Protein AF-A0A1M6B7N4-F1 (afdb_monomer)

Solvent-accessible surface area (backbone atoms only — not comparable to full-atom values): 6740 Å² total; per-residue (Å²): 132,79,47,92,80,59,51,65,78,49,31,15,30,86,45,83,96,61,59,96,50,43,48,90,53,43,39,63,62,41,39,53,46,52,45,49,37,32,64,72,72,68,51,87,75,51,52,80,33,24,20,31,49,68,62,42,31,51,75,75,69,48,62,97,85,38,43,25,60,65,15,23,19,34,32,38,43,42,43,88,41,101,88,34,60,39,29,67,50,44,44,52,47,43,54,73,62,26,33,13,25,44,31,68,42,100,65,12,30,40,37,24,26,85,58,75,48,75,43,53,62,68,43,74,90

Nearest PDB structures (foldseek):
  1lbu-assembly1_A  TM=6.889E-01  e=6.460E-06  Streptomyces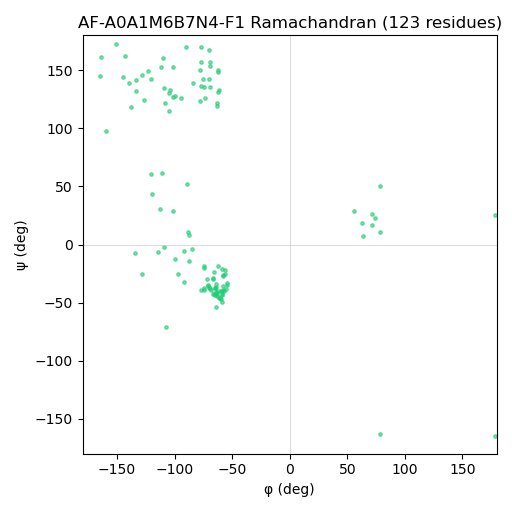 alb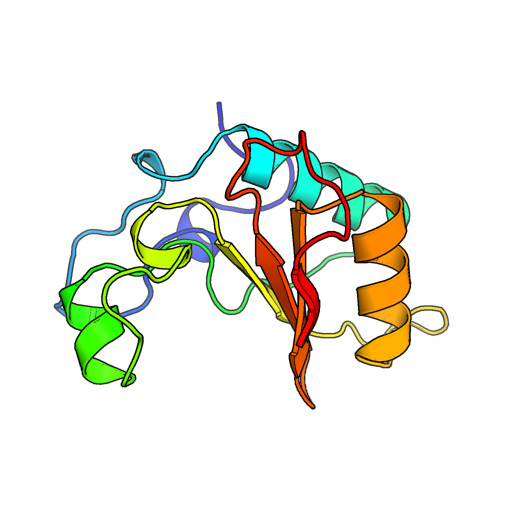us G
  5opz-assembly2_B  TM=5.960E-01  e=1.855E-02  Serratia marcescens

Sequence (125 aa):
MGSRYFSDYELECHGDGCCNGGVDKINPILLQKLDQLREMVGGALELSCAYRCPVHNEEVGGVPNSQHVLGNGADVQTPNYRWCSTPEELAWYCEKVGFDAIGIYDWGCHVDVRDNGESPNYYRW

pLDDT: mean 85.89, std 9.09, range [48.5, 95.44]

Structure (mmCIF, N/CA/C/O backbone):
data_AF-A0A1M6B7N4-F1
#
_entry.id   AF-A0A1M6B7N4-F1
#
loop_
_atom_site.group_PDB
_atom_site.id
_atom_site.type_symbol
_atom_site.label_atom_id
_atom_site.label_alt_id
_atom_site.label_comp_id
_atom_site.label_asym_id
_atom_site.label_entity_id
_atom_site.label_seq_id
_atom_site.pdbx_PDB_ins_code
_atom_site.Cartn_x
_atom_site.Cartn_y
_atom_site.Cartn_z
_atom_site.occupancy
_atom_site.B_iso_or_equiv
_atom_site.auth_seq_id
_atom_site.auth_comp_id
_atom_site.auth_asym_id
_atom_site.auth_atom_id
_atom_site.pdbx_PDB_model_num
ATOM 1 N N . MET A 1 1 ? 0.407 12.471 12.176 1.00 48.50 1 MET A N 1
ATOM 2 C CA . MET A 1 1 ? 1.649 12.069 11.483 1.00 48.50 1 MET A CA 1
ATOM 3 C C . MET A 1 1 ? 1.197 11.451 10.175 1.00 48.50 1 MET A C 1
ATOM 5 O O . MET A 1 1 ? 0.650 10.363 10.223 1.00 48.50 1 MET A O 1
ATOM 9 N N . GLY A 1 2 ? 1.275 12.201 9.076 1.00 60.78 2 GLY A N 1
ATOM 10 C CA . GLY A 1 2 ? 0.880 11.720 7.746 1.00 60.78 2 GLY A CA 1
ATOM 11 C C . GLY A 1 2 ? 2.056 11.070 7.017 1.00 60.78 2 GLY A C 1
ATOM 12 O O . GLY A 1 2 ? 3.196 11.173 7.478 1.00 60.78 2 GLY A O 1
ATOM 13 N N . SER A 1 3 ? 1.778 10.416 5.890 1.00 74.38 3 SER A N 1
ATOM 14 C CA . SER A 1 3 ? 2.824 9.984 4.957 1.00 74.38 3 SER A CA 1
ATOM 15 C C . SER A 1 3 ? 3.576 11.200 4.399 1.00 74.38 3 SER A C 1
ATOM 17 O O . SER A 1 3 ? 3.012 12.284 4.249 1.00 74.38 3 SER A O 1
ATOM 19 N N . ARG A 1 4 ? 4.868 11.030 4.088 1.00 80.94 4 ARG A N 1
ATOM 20 C CA . ARG A 1 4 ? 5.676 12.062 3.413 1.00 80.94 4 ARG A CA 1
ATOM 21 C C . ARG A 1 4 ? 5.351 12.209 1.928 1.00 80.94 4 ARG A C 1
ATOM 23 O O . ARG A 1 4 ? 5.698 13.230 1.336 1.00 80.94 4 ARG A O 1
ATOM 30 N N . TYR A 1 5 ? 4.743 11.192 1.331 1.00 81.69 5 TYR A N 1
ATOM 31 C CA . TYR A 1 5 ? 4.659 11.038 -0.116 1.00 81.69 5 TYR A CA 1
ATOM 32 C C . TYR A 1 5 ? 3.251 10.795 -0.654 1.00 81.69 5 TYR A C 1
ATOM 34 O O . TYR A 1 5 ? 3.011 11.099 -1.823 1.00 81.69 5 TYR A O 1
ATOM 42 N N . PHE A 1 6 ? 2.362 10.250 0.170 1.00 82.62 6 PHE A N 1
ATOM 43 C CA . PHE A 1 6 ? 0.976 9.957 -0.168 1.00 82.62 6 PHE A CA 1
ATOM 44 C C . PHE A 1 6 ? 0.073 11.003 0.473 1.00 82.62 6 PHE A C 1
ATOM 46 O O . PHE A 1 6 ? 0.232 11.352 1.646 1.00 82.62 6 PHE A O 1
ATOM 53 N N . SER A 1 7 ? -0.851 11.527 -0.321 1.00 81.81 7 SER A N 1
ATOM 54 C CA . SER A 1 7 ? -1.854 12.477 0.142 1.00 81.81 7 SER A CA 1
ATOM 55 C C . SER A 1 7 ? -2.972 11.774 0.911 1.00 81.81 7 SER A C 1
ATOM 57 O O . SER A 1 7 ? -3.247 10.596 0.696 1.00 81.81 7 SER A O 1
ATOM 59 N N . ASP A 1 8 ? -3.668 12.520 1.767 1.00 78.62 8 ASP A N 1
ATOM 60 C CA . ASP A 1 8 ? -4.845 12.022 2.489 1.00 78.62 8 ASP A CA 1
ATOM 61 C C . ASP A 1 8 ? -5.908 11.449 1.529 1.00 78.62 8 ASP A C 1
ATOM 63 O O . ASP A 1 8 ? -6.542 10.444 1.837 1.00 78.62 8 ASP A O 1
ATOM 67 N N . TYR A 1 9 ? -6.029 12.022 0.326 1.00 77.69 9 TYR A N 1
ATOM 68 C CA . TYR A 1 9 ? -6.934 11.536 -0.717 1.00 77.69 9 TYR A CA 1
ATOM 69 C C . TYR A 1 9 ? -6.570 10.137 -1.240 1.00 77.69 9 TYR A C 1
ATOM 71 O O . TYR A 1 9 ? -7.457 9.344 -1.503 1.00 77.69 9 TYR A O 1
ATOM 79 N N . GLU A 1 10 ? -5.283 9.803 -1.378 1.00 78.00 10 GLU A N 1
ATOM 80 C CA . GLU A 1 10 ? -4.844 8.459 -1.813 1.00 78.00 10 GLU A CA 1
ATOM 81 C C . GLU A 1 10 ? -4.995 7.404 -0.708 1.00 78.00 10 GLU A C 1
ATOM 83 O O . GLU A 1 10 ? -4.949 6.196 -0.948 1.00 78.00 10 GLU A O 1
ATOM 88 N N . LEU A 1 11 ? -5.106 7.871 0.532 1.00 79.56 11 LEU A N 1
ATOM 89 C CA . LEU A 1 11 ? -5.139 7.042 1.723 1.00 79.56 11 LEU A CA 1
ATOM 90 C C . LEU A 1 11 ? -6.573 6.765 2.196 1.00 79.56 11 LEU A C 1
ATOM 92 O O . LEU A 1 11 ? -6.821 5.763 2.873 1.00 79.56 11 LEU A O 1
ATOM 96 N N . GLU A 1 12 ? -7.520 7.638 1.866 1.00 81.69 12 GLU A N 1
ATOM 97 C CA . GLU A 1 12 ? -8.904 7.514 2.298 1.00 81.69 12 GLU A CA 1
ATOM 98 C C . GLU A 1 12 ? -9.707 6.460 1.525 1.00 81.69 12 GLU A C 1
ATOM 100 O O . GLU A 1 12 ? -9.278 5.870 0.537 1.00 81.69 12 GLU A O 1
ATOM 105 N N . CYS A 1 13 ? -10.907 6.184 2.030 1.00 78.19 13 CYS A N 1
ATOM 106 C CA . CYS A 1 13 ? -11.825 5.271 1.370 1.00 78.19 13 CYS A CA 1
ATOM 107 C C . CYS A 1 13 ? -12.500 5.977 0.189 1.00 78.19 13 CYS A C 1
ATOM 109 O O . CYS A 1 13 ? -13.194 6.970 0.388 1.00 78.19 13 CYS A O 1
ATOM 111 N N . HIS A 1 14 ? -12.366 5.406 -1.009 1.00 77.25 14 HIS A N 1
ATOM 112 C CA . HIS A 1 14 ? -12.941 5.930 -2.255 1.00 77.25 14 HIS A CA 1
ATOM 113 C C . HIS A 1 14 ? -14.376 5.454 -2.551 1.00 77.25 14 HIS A C 1
ATOM 115 O O . HIS A 1 14 ? -14.871 5.640 -3.662 1.00 77.25 14 HIS A O 1
ATOM 121 N N . GLY A 1 15 ? -15.056 4.818 -1.593 1.00 70.19 15 GLY A N 1
ATOM 122 C CA . GLY A 1 15 ? -16.441 4.386 -1.789 1.00 70.19 15 GLY A CA 1
ATOM 123 C C . GLY A 1 15 ? -17.406 5.575 -1.870 1.00 70.19 15 GLY A C 1
ATOM 124 O O . GLY A 1 15 ? -17.342 6.494 -1.051 1.00 70.19 15 GLY A O 1
ATOM 125 N N . ASP A 1 16 ? -18.327 5.545 -2.831 1.00 72.25 16 ASP A N 1
ATOM 126 C CA . ASP A 1 16 ? -19.295 6.624 -3.050 1.00 72.25 16 ASP A CA 1
ATOM 127 C C . ASP A 1 16 ? -20.383 6.622 -1.963 1.00 72.25 16 ASP A C 1
ATOM 12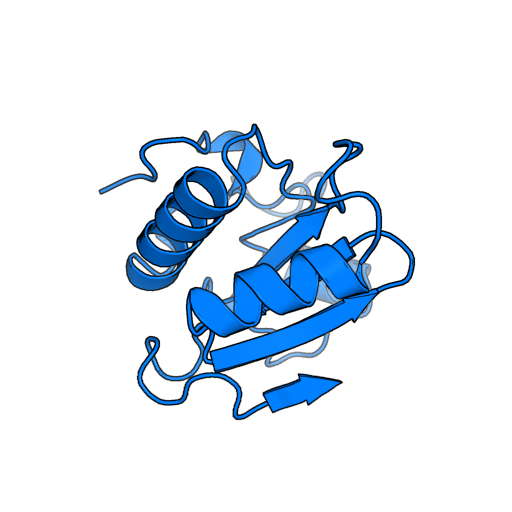9 O O . ASP A 1 16 ? -21.007 5.600 -1.687 1.00 72.25 16 ASP A O 1
ATOM 133 N N . GLY A 1 17 ? -20.584 7.757 -1.289 1.00 70.00 17 GLY A N 1
ATOM 134 C CA . GLY A 1 17 ? -21.620 7.924 -0.259 1.00 70.00 17 GLY A CA 1
ATOM 135 C C . GLY A 1 17 ? -21.491 7.046 0.999 1.00 70.00 17 GLY A C 1
ATOM 136 O O . GLY A 1 17 ? -22.398 7.053 1.832 1.00 70.00 17 GLY A O 1
ATOM 137 N N . CYS A 1 18 ? -20.392 6.303 1.168 1.00 71.56 18 CYS A N 1
ATOM 138 C CA . CYS A 1 18 ? -20.258 5.287 2.219 1.00 71.56 18 CYS A CA 1
ATOM 139 C C . CYS A 1 18 ? -19.644 5.810 3.535 1.00 71.56 18 CYS A C 1
ATOM 141 O O . CYS A 1 18 ? -19.975 5.331 4.622 1.00 71.56 18 CYS A O 1
ATOM 143 N N . CYS A 1 19 ? -18.738 6.790 3.464 1.00 73.19 19 CYS A N 1
ATOM 144 C CA . CYS A 1 19 ? -18.074 7.405 4.614 1.00 73.19 19 CYS A CA 1
ATOM 145 C C . CYS A 1 19 ? -17.401 8.729 4.226 1.00 73.19 19 CYS A C 1
ATOM 147 O O . CYS A 1 19 ? -17.075 8.941 3.064 1.00 73.19 19 CYS A O 1
ATOM 149 N N . ASN A 1 20 ? -17.100 9.576 5.213 1.00 65.56 20 ASN A N 1
ATOM 150 C CA . ASN A 1 20 ? -16.337 10.817 5.018 1.00 65.56 20 ASN A CA 1
ATOM 151 C C . ASN A 1 20 ? -14.821 10.573 5.159 1.00 65.56 20 ASN A C 1
ATOM 153 O O . ASN A 1 20 ? -14.166 11.214 5.979 1.00 65.56 20 ASN A O 1
ATOM 157 N N . GLY A 1 21 ? -14.295 9.590 4.427 1.00 67.25 21 GLY A N 1
ATOM 158 C CA . GLY A 1 21 ? -12.886 9.196 4.482 1.00 67.25 21 GLY A CA 1
ATOM 159 C C . GLY A 1 21 ? -12.514 8.321 5.690 1.00 67.25 21 GLY A C 1
ATOM 160 O O . GLY A 1 21 ? -13.363 7.689 6.329 1.00 67.25 21 GLY A O 1
ATOM 161 N N . GLY A 1 22 ? -11.215 8.230 5.988 1.00 70.50 22 GLY A N 1
ATOM 162 C CA . GLY A 1 22 ? -10.721 7.419 7.110 1.00 70.50 22 GLY A CA 1
ATOM 163 C C . GLY A 1 22 ? -9.208 7.374 7.295 1.00 70.50 22 GLY A C 1
ATOM 164 O O . GLY A 1 22 ? -8.700 6.422 7.883 1.00 70.50 22 GLY A O 1
ATOM 165 N N . VAL A 1 23 ? -8.500 8.405 6.833 1.00 70.00 23 VAL A N 1
ATOM 166 C CA . VAL A 1 23 ? -7.036 8.516 6.950 1.00 70.00 23 VAL A CA 1
ATOM 167 C C . VAL A 1 23 ? -6.575 8.454 8.407 1.00 70.00 23 VAL A C 1
ATOM 169 O O . VAL A 1 23 ? -5.584 7.800 8.715 1.00 70.00 23 VAL A O 1
ATOM 172 N N . ASP A 1 24 ? -7.354 9.028 9.329 1.00 76.12 24 ASP A N 1
ATOM 173 C CA . ASP A 1 24 ? -7.065 9.023 10.771 1.00 76.12 24 ASP A CA 1
ATOM 174 C C . ASP A 1 24 ? -7.024 7.618 11.393 1.00 76.12 24 ASP A C 1
ATOM 176 O O . ASP A 1 24 ? -6.503 7.435 12.493 1.00 76.12 24 ASP A O 1
ATOM 180 N N . LYS A 1 25 ? -7.607 6.622 10.715 1.00 80.62 25 LYS A N 1
ATOM 181 C CA . LYS A 1 25 ? -7.654 5.229 11.177 1.00 80.62 25 LYS A CA 1
ATOM 182 C C . LYS A 1 25 ? -6.486 4.399 10.658 1.00 80.62 25 LYS A C 1
ATOM 184 O O . LYS A 1 25 ? -6.373 3.236 11.032 1.00 80.62 25 LYS A O 1
ATOM 189 N N . ILE A 1 26 ? -5.650 4.963 9.789 1.00 85.94 26 ILE A N 1
ATOM 190 C CA . ILE A 1 26 ? -4.533 4.241 9.195 1.00 85.94 26 ILE A CA 1
ATOM 191 C C . ILE A 1 26 ? -3.424 4.074 10.223 1.00 85.94 26 ILE A C 1
ATOM 193 O O . ILE A 1 26 ? -3.037 5.008 10.927 1.00 85.94 26 ILE A O 1
ATOM 197 N N . ASN A 1 27 ? -2.884 2.864 10.274 1.00 88.81 27 ASN A N 1
ATOM 198 C CA . ASN A 1 27 ? -1.754 2.535 11.111 1.00 88.81 27 ASN A CA 1
ATOM 199 C C . ASN A 1 27 ? -0.523 3.356 10.676 1.00 88.81 27 ASN A C 1
ATOM 201 O O . ASN A 1 27 ? -0.077 3.238 9.531 1.00 88.81 27 ASN A O 1
ATOM 205 N N . PRO A 1 28 ? 0.089 4.158 11.566 1.00 89.44 28 PRO A N 1
ATOM 206 C CA . PRO A 1 28 ? 1.275 4.943 11.227 1.00 89.44 28 PRO A CA 1
ATOM 207 C C . PRO A 1 28 ? 2.454 4.101 10.720 1.00 89.44 28 PRO A C 1
ATOM 209 O O . PRO A 1 28 ? 3.291 4.608 9.975 1.00 89.44 28 PRO A O 1
ATOM 212 N N . ILE A 1 29 ? 2.531 2.824 11.108 1.00 90.69 29 ILE A N 1
ATOM 213 C CA . ILE A 1 29 ? 3.564 1.893 10.639 1.00 90.69 29 ILE A CA 1
ATOM 214 C C . ILE A 1 29 ? 3.355 1.557 9.161 1.00 90.69 29 ILE A C 1
ATOM 216 O O . ILE A 1 29 ? 4.332 1.487 8.414 1.00 90.69 29 ILE A O 1
ATOM 220 N N . LEU A 1 30 ? 2.099 1.430 8.716 1.00 91.25 30 LEU A N 1
ATOM 221 C CA . LEU A 1 30 ? 1.777 1.251 7.301 1.00 91.25 30 LEU A CA 1
ATOM 222 C C . LEU A 1 30 ? 2.304 2.437 6.492 1.00 91.25 30 LEU A C 1
ATOM 224 O O . LEU A 1 30 ? 3.024 2.239 5.519 1.00 91.25 30 LEU A O 1
ATOM 228 N N . LEU A 1 31 ? 2.019 3.664 6.939 1.00 90.94 31 LEU A N 1
ATOM 229 C CA . LEU A 1 31 ? 2.480 4.886 6.270 1.00 90.94 31 LEU A CA 1
ATOM 230 C C . LEU A 1 31 ? 4.009 4.950 6.183 1.00 90.94 31 LEU A C 1
ATOM 232 O O . LEU A 1 31 ? 4.556 5.262 5.129 1.00 90.94 31 LEU A O 1
ATOM 236 N N . GLN A 1 32 ? 4.709 4.604 7.268 1.00 91.88 32 GLN A N 1
ATOM 237 C CA . GLN A 1 32 ? 6.174 4.569 7.277 1.00 91.88 32 GLN A CA 1
ATOM 238 C C . GLN A 1 32 ? 6.739 3.538 6.296 1.00 91.88 32 GLN A C 1
ATOM 240 O O . GLN A 1 32 ? 7.705 3.835 5.595 1.00 91.88 32 GLN A O 1
ATOM 245 N N . LYS A 1 33 ? 6.149 2.341 6.221 1.00 93.12 33 LYS A N 1
ATOM 246 C CA . LYS A 1 33 ? 6.588 1.308 5.275 1.00 93.12 33 LYS A CA 1
ATOM 247 C C . LYS A 1 33 ? 6.244 1.664 3.829 1.00 93.12 33 LYS A C 1
ATOM 249 O O . LYS A 1 33 ? 7.050 1.399 2.946 1.00 93.12 33 LYS A O 1
ATOM 254 N N . LEU A 1 34 ? 5.111 2.314 3.571 1.00 93.44 34 LEU A N 1
ATOM 255 C CA . LEU A 1 34 ? 4.776 2.833 2.241 1.00 93.44 34 LEU A CA 1
ATOM 256 C C . LEU A 1 34 ? 5.766 3.920 1.795 1.00 93.44 34 LEU A C 1
ATOM 258 O O . LEU A 1 34 ? 6.229 3.897 0.654 1.00 93.44 34 LEU A O 1
ATOM 262 N N . ASP A 1 35 ? 6.157 4.824 2.698 1.00 93.19 35 ASP A N 1
ATOM 263 C CA . ASP A 1 35 ? 7.203 5.814 2.420 1.00 93.19 35 ASP A CA 1
ATOM 264 C C . ASP A 1 35 ? 8.539 5.124 2.083 1.00 93.19 35 ASP A C 1
ATOM 266 O O . ASP A 1 35 ? 9.172 5.461 1.083 1.00 93.19 35 ASP A O 1
ATOM 270 N N . GLN A 1 36 ? 8.940 4.112 2.863 1.00 93.88 36 GLN A N 1
ATOM 271 C CA . GLN A 1 36 ? 10.146 3.315 2.599 1.00 93.88 36 GLN A CA 1
ATOM 272 C C . GLN A 1 36 ? 10.069 2.558 1.271 1.00 93.88 36 GLN A C 1
ATOM 274 O O . GLN A 1 36 ? 11.060 2.492 0.546 1.00 93.88 36 GLN A O 1
ATOM 279 N N . LEU A 1 37 ? 8.905 2.000 0.931 1.00 94.75 37 LEU A N 1
ATOM 280 C CA . LEU A 1 37 ? 8.678 1.319 -0.340 1.00 94.75 37 LEU A CA 1
ATOM 281 C C . LEU A 1 37 ? 8.911 2.278 -1.503 1.00 94.75 37 LEU A C 1
ATOM 283 O O . LEU A 1 37 ? 9.649 1.952 -2.431 1.00 94.75 37 LEU A O 1
ATOM 287 N N . ARG A 1 38 ? 8.346 3.484 -1.426 1.00 94.00 38 ARG A N 1
ATOM 288 C CA . ARG A 1 38 ? 8.528 4.510 -2.451 1.00 94.00 38 ARG A CA 1
ATOM 289 C C . ARG A 1 38 ? 9.989 4.949 -2.573 1.00 94.00 38 ARG A C 1
ATOM 291 O O . ARG A 1 38 ? 10.503 5.048 -3.687 1.00 94.00 38 ARG A O 1
ATOM 298 N N . GLU A 1 39 ? 10.668 5.172 -1.448 1.00 94.25 39 GLU A N 1
ATOM 299 C CA . GLU A 1 39 ? 12.101 5.496 -1.413 1.00 94.25 39 GLU A CA 1
ATOM 300 C C . GLU A 1 39 ? 12.949 4.379 -2.053 1.00 94.25 39 GLU A C 1
ATOM 302 O O . GLU A 1 39 ? 13.884 4.664 -2.800 1.00 94.25 39 GLU A O 1
ATOM 307 N N . MET A 1 40 ? 12.599 3.113 -1.815 1.00 93.62 40 MET A N 1
ATOM 308 C CA . MET A 1 40 ? 13.338 1.948 -2.308 1.00 93.62 40 MET A CA 1
ATOM 309 C C . MET A 1 40 ? 13.085 1.644 -3.786 1.00 93.62 40 MET A C 1
ATOM 311 O O . MET A 1 40 ? 14.020 1.299 -4.509 1.00 93.62 40 MET A O 1
ATOM 315 N N . VAL A 1 41 ? 11.841 1.802 -4.248 1.00 93.44 41 VAL A N 1
ATOM 316 C CA . VAL A 1 41 ? 11.501 1.739 -5.676 1.00 93.44 41 VAL A CA 1
ATOM 317 C C . VAL A 1 41 ? 12.132 2.919 -6.420 1.00 93.44 41 VAL A C 1
ATOM 319 O O . VAL A 1 41 ? 12.452 2.800 -7.599 1.00 93.44 41 VAL A O 1
ATOM 322 N N . GLY A 1 42 ? 12.343 4.057 -5.752 1.00 92.44 42 GLY A N 1
ATOM 323 C CA . GLY A 1 42 ? 12.975 5.235 -6.349 1.00 92.44 42 GLY A CA 1
ATOM 324 C C . GLY A 1 42 ? 12.080 5.951 -7.366 1.00 92.44 42 GLY A C 1
ATOM 325 O O . GLY A 1 42 ? 12.580 6.607 -8.279 1.00 92.44 42 GLY A O 1
ATOM 326 N N . GLY A 1 43 ? 10.760 5.815 -7.228 1.00 90.88 43 GLY A N 1
ATOM 327 C CA . GLY A 1 43 ? 9.759 6.384 -8.130 1.00 90.88 43 GLY A CA 1
ATOM 328 C C . GLY A 1 43 ? 8.451 6.691 -7.405 1.00 90.88 43 GLY A C 1
ATOM 329 O O . GLY A 1 43 ? 8.296 6.366 -6.233 1.00 90.88 43 GLY A O 1
ATOM 330 N N . ALA A 1 44 ? 7.517 7.358 -8.079 1.00 91.31 44 ALA A N 1
ATOM 331 C CA . ALA A 1 44 ? 6.167 7.529 -7.552 1.00 91.31 44 ALA A CA 1
ATOM 332 C C . ALA A 1 44 ? 5.420 6.187 -7.578 1.00 91.31 44 ALA A C 1
ATOM 334 O O . ALA A 1 44 ? 5.579 5.398 -8.505 1.00 91.31 44 ALA A O 1
ATOM 335 N N . LEU A 1 45 ? 4.612 5.942 -6.554 1.00 92.88 45 LEU A N 1
ATOM 336 C CA . LEU A 1 45 ? 3.741 4.776 -6.470 1.00 92.88 45 LEU A CA 1
ATOM 337 C C . LEU A 1 45 ? 2.310 5.274 -6.347 1.00 92.88 45 LEU A C 1
ATOM 339 O O . LEU A 1 45 ? 2.082 6.285 -5.688 1.00 92.88 45 LEU A O 1
ATOM 343 N N . GLU A 1 46 ? 1.384 4.568 -6.981 1.00 92.06 46 GLU A N 1
ATOM 344 C CA . GLU A 1 46 ? -0.045 4.856 -6.908 1.00 92.06 46 GLU A CA 1
ATOM 345 C C . GLU A 1 46 ? -0.710 3.825 -5.997 1.00 92.06 46 GLU A C 1
ATOM 347 O O . GLU A 1 46 ? -0.488 2.618 -6.142 1.00 92.06 46 GLU A O 1
ATOM 352 N N . LEU A 1 47 ? -1.508 4.298 -5.041 1.00 90.06 47 LEU A N 1
ATOM 353 C CA . LEU A 1 47 ? -2.317 3.435 -4.187 1.00 90.06 47 LEU A CA 1
ATOM 354 C C . LEU A 1 47 ? -3.713 3.328 -4.791 1.00 90.06 47 LEU A C 1
ATOM 356 O O . LEU A 1 47 ? -4.358 4.340 -5.044 1.00 90.06 47 LEU A O 1
ATOM 360 N N . SER A 1 48 ? -4.190 2.104 -5.009 1.00 85.44 48 SER A N 1
ATOM 361 C CA . SER A 1 48 ? -5.587 1.896 -5.398 1.00 85.44 48 SER A CA 1
ATOM 362 C C . SER A 1 48 ? -6.522 2.106 -4.209 1.00 85.44 48 SER A C 1
ATOM 364 O O . SER A 1 48 ? -7.630 2.608 -4.380 1.00 85.44 48 SER A O 1
ATOM 366 N N . CYS A 1 49 ? -6.102 1.680 -3.016 1.00 79.88 49 CYS A N 1
ATOM 367 C CA . CYS A 1 49 ? -6.768 2.000 -1.758 1.00 79.88 49 CYS A CA 1
ATOM 368 C C . CYS A 1 49 ? -5.850 1.697 -0.571 1.00 79.88 49 CYS A C 1
ATOM 370 O O . CYS A 1 49 ? -5.141 0.691 -0.586 1.00 79.88 49 CYS A O 1
ATOM 372 N N . ALA A 1 50 ? -5.918 2.504 0.489 1.00 83.88 50 ALA A N 1
ATOM 373 C CA . ALA A 1 50 ? -5.347 2.156 1.790 1.00 83.88 50 ALA A CA 1
ATOM 374 C C . ALA A 1 50 ? -6.463 1.824 2.786 1.00 83.88 50 ALA A C 1
ATOM 376 O O . ALA A 1 50 ? -6.711 0.656 3.087 1.00 83.88 50 ALA A O 1
ATOM 377 N N . TYR A 1 51 ? -7.229 2.818 3.232 1.00 84.81 51 TYR A N 1
ATOM 378 C CA . TYR A 1 51 ? -8.375 2.565 4.097 1.00 84.81 51 TYR A CA 1
ATOM 379 C C . TYR A 1 51 ? -9.628 2.185 3.300 1.00 84.81 51 TYR A C 1
ATOM 381 O O . TYR A 1 51 ? -9.960 2.808 2.294 1.00 84.81 51 TYR A O 1
ATOM 389 N N . ARG A 1 52 ? -10.392 1.206 3.797 1.00 82.06 52 ARG A N 1
ATOM 390 C CA . ARG A 1 52 ? -11.726 0.874 3.276 1.00 82.06 52 ARG A CA 1
ATOM 391 C C . ARG A 1 52 ? -12.724 0.874 4.420 1.00 82.06 52 ARG A C 1
ATOM 393 O O . ARG A 1 52 ? -12.536 0.155 5.394 1.00 82.06 52 ARG A O 1
ATOM 400 N N . CYS A 1 53 ? -13.798 1.654 4.334 1.00 81.75 53 CYS A N 1
ATOM 401 C CA . CYS A 1 53 ? -14.821 1.592 5.374 1.00 81.75 53 CYS A CA 1
ATOM 402 C C . CYS A 1 53 ? -15.572 0.245 5.313 1.00 81.75 53 CYS A C 1
ATOM 404 O O . CYS A 1 53 ? -15.595 -0.393 4.259 1.00 81.75 53 CYS A O 1
ATOM 406 N N . PRO A 1 54 ? -16.207 -0.205 6.412 1.00 81.25 54 PRO A N 1
ATOM 407 C CA . PRO A 1 54 ? -16.935 -1.474 6.427 1.00 81.25 54 PRO A CA 1
ATOM 408 C C . PRO A 1 54 ? -18.005 -1.586 5.332 1.00 81.25 54 PRO A C 1
ATOM 410 O O . PRO A 1 54 ? -18.128 -2.644 4.728 1.00 81.25 54 PRO A O 1
ATOM 413 N N . VAL A 1 55 ? -18.717 -0.488 5.047 1.00 81.50 55 VAL A N 1
ATOM 414 C CA . VAL A 1 55 ? -19.766 -0.427 4.013 1.00 81.50 55 VAL A CA 1
ATOM 415 C C . VAL A 1 55 ? -19.166 -0.673 2.631 1.00 81.50 55 VAL A C 1
ATOM 417 O O . VAL A 1 55 ? -19.564 -1.608 1.947 1.00 81.50 55 VAL A O 1
ATOM 420 N N . HIS A 1 56 ? -18.133 0.088 2.261 1.00 79.75 56 HIS A N 1
ATOM 421 C CA . HIS A 1 56 ? -17.454 -0.098 0.982 1.00 79.75 56 HIS A CA 1
ATOM 422 C C . HIS A 1 56 ? -16.769 -1.468 0.884 1.00 79.75 56 HIS A C 1
ATOM 424 O O . HIS A 1 56 ? -16.718 -2.071 -0.182 1.00 79.75 56 HIS A O 1
ATOM 430 N N . ASN A 1 57 ? -16.259 -1.996 2.002 1.00 80.19 57 ASN A N 1
ATOM 431 C CA . ASN A 1 57 ? -15.688 -3.337 2.054 1.00 80.19 57 ASN A CA 1
ATOM 432 C C . ASN A 1 57 ? -16.732 -4.415 1.773 1.00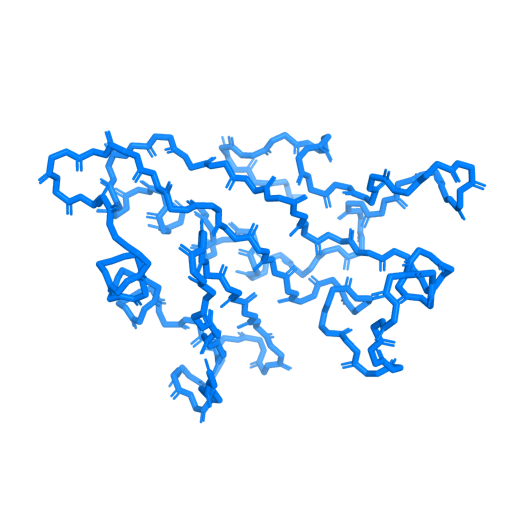 80.19 57 ASN A C 1
ATOM 434 O O . ASN A 1 57 ? -16.422 -5.341 1.039 1.00 80.19 57 ASN A O 1
ATOM 438 N N . GLU A 1 58 ? -17.948 -4.293 2.299 1.00 80.56 58 GLU A N 1
ATOM 439 C CA . GLU A 1 58 ? -19.044 -5.216 1.997 1.00 80.56 58 GLU A CA 1
ATOM 440 C C . GLU A 1 58 ? -19.487 -5.118 0.527 1.00 80.56 58 GLU A C 1
ATOM 442 O O . GLU A 1 58 ? -19.646 -6.145 -0.131 1.00 80.56 58 GLU A O 1
ATOM 447 N N . GLU A 1 59 ? -19.591 -3.903 -0.023 1.00 80.56 59 GLU A N 1
ATOM 448 C CA . GLU A 1 59 ? -19.977 -3.663 -1.425 1.00 80.56 59 GLU A CA 1
ATOM 449 C C . GLU A 1 59 ? -19.041 -4.333 -2.435 1.00 80.56 59 GLU A C 1
ATOM 451 O O . GLU A 1 59 ? -19.496 -4.897 -3.430 1.00 80.56 59 GLU A O 1
ATOM 456 N N . VAL A 1 60 ? -17.731 -4.304 -2.177 1.00 77.25 60 VAL A N 1
ATOM 457 C CA . VAL A 1 60 ? -16.721 -4.931 -3.047 1.00 77.25 60 VAL A CA 1
ATOM 458 C C . VAL A 1 60 ? -16.476 -6.411 -2.714 1.00 77.25 60 VAL A C 1
ATOM 460 O O . VAL A 1 60 ? -15.546 -7.014 -3.248 1.00 77.25 60 VAL A O 1
ATOM 463 N N . GLY A 1 61 ? -17.284 -7.010 -1.830 1.00 76.88 61 GLY A N 1
ATOM 464 C CA . GLY A 1 61 ? -17.180 -8.423 -1.446 1.00 76.88 61 GLY A CA 1
ATOM 465 C C . GLY A 1 61 ? -15.992 -8.748 -0.532 1.00 76.88 61 GLY A C 1
ATOM 466 O O . GLY A 1 61 ? -15.520 -9.883 -0.492 1.00 76.88 61 GLY A O 1
ATOM 467 N N . GLY A 1 62 ? -15.479 -7.752 0.187 1.00 69.62 62 GLY A N 1
ATOM 468 C CA . GLY A 1 62 ? -14.384 -7.887 1.136 1.00 69.62 62 GLY A CA 1
ATOM 469 C C . GLY A 1 62 ? -14.768 -8.673 2.390 1.00 69.62 62 GLY A C 1
ATOM 470 O O . GLY A 1 62 ? -15.917 -8.712 2.827 1.00 69.62 62 GLY A O 1
ATOM 471 N N . VAL A 1 63 ? -13.770 -9.298 3.013 1.00 74.50 63 VAL A N 1
ATOM 472 C CA . VAL A 1 63 ? -13.978 -10.102 4.223 1.00 74.50 63 VAL A CA 1
ATOM 473 C C . VAL A 1 63 ? -14.127 -9.221 5.476 1.00 74.50 63 VAL A C 1
ATOM 475 O O . VAL A 1 63 ? -13.505 -8.157 5.543 1.00 74.50 63 VAL A O 1
ATOM 478 N N . PRO A 1 64 ? -14.881 -9.654 6.509 1.00 59.28 64 PRO A N 1
ATOM 479 C CA . PRO A 1 64 ? -15.099 -8.875 7.737 1.00 59.28 64 PRO A CA 1
ATOM 480 C C . PRO A 1 64 ? -13.818 -8.493 8.498 1.00 59.28 64 PRO A C 1
ATOM 482 O O . PRO A 1 64 ? -13.785 -7.467 9.167 1.00 59.28 64 PRO A O 1
ATOM 485 N N . ASN A 1 65 ? -12.751 -9.289 8.365 1.00 68.69 65 ASN A N 1
ATOM 486 C CA . ASN A 1 65 ? -11.445 -9.061 9.002 1.00 68.69 65 ASN A CA 1
ATOM 487 C C . ASN A 1 65 ? -10.406 -8.472 8.027 1.00 68.69 65 ASN A C 1
ATOM 489 O O . ASN A 1 65 ? -9.208 -8.738 8.144 1.00 68.69 65 ASN A O 1
ATOM 493 N N . SER A 1 66 ? -10.868 -7.724 7.022 1.00 79.69 66 SER A N 1
ATOM 494 C CA . SER A 1 66 ? -10.005 -7.085 6.028 1.00 79.69 66 SER A CA 1
ATOM 495 C C . SER A 1 66 ? -9.076 -6.066 6.689 1.00 79.69 66 SER A C 1
ATOM 497 O O . SER A 1 66 ? -9.518 -5.197 7.446 1.00 79.69 66 SER A O 1
ATOM 499 N N . GLN A 1 67 ? -7.783 -6.140 6.373 1.00 86.50 67 GLN A N 1
ATOM 500 C CA . GLN A 1 67 ? -6.786 -5.225 6.932 1.00 86.50 67 GLN A CA 1
ATOM 501 C C . GLN A 1 67 ? -7.002 -3.778 6.477 1.00 86.50 67 GLN A C 1
ATOM 503 O O . GLN A 1 67 ? -6.663 -2.857 7.216 1.00 86.50 67 GLN A O 1
ATOM 508 N N . HIS A 1 68 ? -7.668 -3.553 5.342 1.00 85.06 68 HIS A N 1
ATOM 509 C CA . HIS A 1 68 ? -8.084 -2.212 4.918 1.00 85.06 68 HIS A CA 1
ATOM 510 C C . HIS A 1 68 ? -9.095 -1.573 5.876 1.00 85.06 68 HIS A C 1
ATOM 512 O O . HIS A 1 68 ? -9.028 -0.372 6.130 1.00 85.06 68 HIS A O 1
ATOM 518 N N . V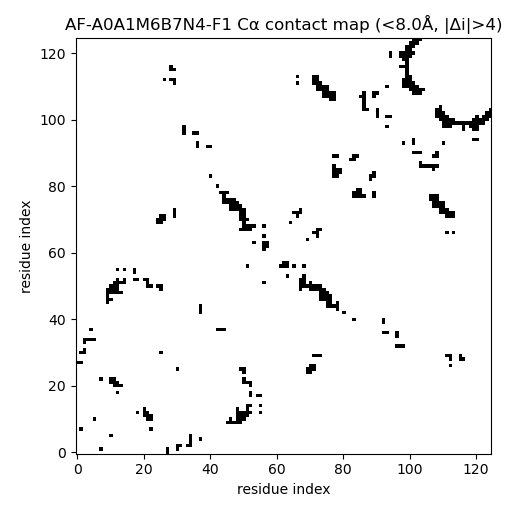AL A 1 69 ? -10.011 -2.367 6.446 1.00 83.19 69 VAL A N 1
ATOM 519 C CA . VAL A 1 69 ? -11.020 -1.877 7.406 1.00 83.19 69 VAL A CA 1
ATOM 520 C C . VAL A 1 69 ? -10.388 -1.523 8.746 1.00 83.19 69 VAL A C 1
ATOM 522 O O . VAL A 1 69 ? -10.851 -0.612 9.435 1.00 83.19 69 VAL A O 1
ATOM 525 N N . LEU A 1 70 ? -9.300 -2.211 9.090 1.00 85.12 70 LEU A N 1
ATOM 526 C CA . LEU A 1 70 ? -8.500 -1.951 10.283 1.00 85.12 70 LEU A CA 1
ATOM 527 C C . LEU A 1 70 ? -7.444 -0.854 10.075 1.00 85.12 70 LEU A C 1
ATOM 529 O O . LEU A 1 70 ? -6.753 -0.511 11.027 1.00 85.12 70 LEU A O 1
ATOM 533 N N . GLY A 1 71 ? -7.305 -0.312 8.858 1.00 87.38 71 GLY A N 1
ATOM 534 C CA . GLY A 1 71 ? -6.281 0.686 8.530 1.00 87.38 71 GLY A CA 1
ATOM 535 C C . GLY A 1 71 ? -4.855 0.128 8.469 1.00 87.38 71 GLY A C 1
ATOM 536 O O . GLY A 1 71 ? -3.895 0.891 8.507 1.00 87.38 71 GLY A O 1
ATOM 537 N N . ASN A 1 72 ? -4.706 -1.193 8.377 1.00 91.56 72 ASN A N 1
ATOM 538 C CA . ASN A 1 72 ? -3.420 -1.886 8.328 1.00 91.56 72 ASN A CA 1
ATOM 539 C C . ASN A 1 72 ? -3.003 -2.293 6.911 1.00 91.56 72 ASN A C 1
ATOM 541 O O . ASN A 1 72 ? -1.861 -2.704 6.745 1.00 91.56 72 ASN A O 1
ATOM 545 N N . GLY A 1 73 ? -3.901 -2.234 5.925 1.00 91.44 73 GLY A N 1
ATOM 546 C CA . GLY A 1 73 ? -3.649 -2.695 4.557 1.00 91.44 73 GLY A CA 1
ATOM 547 C C . GLY A 1 73 ? -3.598 -1.563 3.536 1.00 91.44 73 GLY A C 1
ATOM 548 O O . GLY A 1 73 ? -4.248 -0.536 3.717 1.00 91.44 73 GLY A O 1
ATOM 549 N N . ALA A 1 74 ? -2.854 -1.767 2.455 1.00 92.31 74 ALA A N 1
ATOM 550 C CA . ALA A 1 74 ? -2.864 -0.928 1.267 1.00 92.31 74 ALA A CA 1
ATOM 551 C C . ALA A 1 74 ? -2.652 -1.769 0.007 1.00 92.31 74 ALA A C 1
ATOM 553 O O . ALA A 1 74 ? -1.886 -2.726 0.009 1.00 92.31 74 ALA A O 1
ATOM 554 N N . ASP A 1 75 ? -3.315 -1.379 -1.074 1.00 92.50 75 ASP A N 1
ATOM 555 C CA . ASP A 1 75 ? -3.141 -1.965 -2.394 1.00 92.50 75 ASP A CA 1
ATOM 556 C C . ASP A 1 75 ? -2.335 -0.990 -3.253 1.00 92.50 75 ASP A C 1
ATOM 558 O O . ASP A 1 75 ? -2.783 0.124 -3.542 1.00 92.50 75 ASP A O 1
ATOM 562 N N . VAL A 1 76 ? -1.136 -1.407 -3.647 1.00 94.06 76 VAL A N 1
ATOM 563 C CA . VAL A 1 76 ? -0.182 -0.625 -4.437 1.00 94.06 76 VAL A CA 1
ATOM 564 C C . VAL A 1 76 ? -0.249 -1.094 -5.884 1.00 94.06 76 VAL A C 1
ATOM 566 O O . VAL A 1 76 ? -0.107 -2.285 -6.158 1.00 94.06 76 VAL A O 1
ATOM 569 N N . GLN A 1 77 ? -0.448 -0.175 -6.823 1.00 94.62 77 GLN A N 1
ATOM 570 C CA . GLN A 1 77 ? -0.432 -0.515 -8.243 1.00 94.62 77 GLN A CA 1
ATOM 571 C C . GLN A 1 77 ? 0.999 -0.747 -8.727 1.00 94.62 77 GLN A C 1
ATOM 573 O O . GLN A 1 77 ? 1.930 -0.038 -8.329 1.00 94.62 77 GLN A O 1
ATOM 578 N N . THR A 1 78 ? 1.168 -1.727 -9.615 1.00 94.56 78 THR A N 1
ATOM 579 C CA . THR A 1 78 ? 2.459 -1.982 -10.253 1.00 94.56 78 THR A CA 1
ATOM 580 C C . THR A 1 78 ? 2.855 -0.762 -11.087 1.00 94.56 78 THR A C 1
ATOM 582 O O . THR A 1 78 ? 2.133 -0.401 -12.021 1.00 94.56 78 THR A O 1
ATOM 585 N N . PRO A 1 79 ? 3.986 -0.102 -10.780 1.00 93.56 79 PRO A N 1
ATOM 586 C CA . PRO A 1 79 ? 4.442 1.023 -11.579 1.00 93.56 79 PRO A CA 1
ATOM 587 C C . PRO A 1 79 ? 4.926 0.540 -12.951 1.00 93.56 79 PRO A C 1
ATOM 589 O O . PRO A 1 79 ? 5.156 -0.642 -13.166 1.00 93.56 79 PRO A O 1
ATOM 592 N N . ASN A 1 80 ? 5.127 1.462 -13.892 1.00 94.75 80 ASN A N 1
ATOM 593 C CA . ASN A 1 80 ? 5.695 1.151 -15.206 1.00 94.75 80 ASN A CA 1
ATOM 594 C C . ASN A 1 80 ? 7.100 1.750 -15.342 1.00 94.75 80 ASN A C 1
ATOM 596 O O . ASN A 1 80 ? 7.356 2.637 -16.162 1.00 94.75 80 ASN A O 1
ATOM 600 N N . TYR A 1 81 ? 8.009 1.311 -14.472 1.00 95.06 81 TYR A N 1
ATOM 601 C CA . TYR A 1 81 ? 9.416 1.690 -14.509 1.00 95.06 81 TYR A CA 1
ATOM 602 C C . TYR A 1 81 ? 10.259 0.585 -15.128 1.00 95.06 81 TYR A C 1
ATOM 604 O O . TYR A 1 81 ? 9.969 -0.597 -15.003 1.00 95.06 81 TYR A O 1
ATOM 612 N N . ARG A 1 82 ? 11.394 0.957 -15.729 1.00 94.81 82 ARG A N 1
ATOM 613 C CA . ARG A 1 82 ? 12.338 -0.014 -16.308 1.00 94.81 82 ARG A CA 1
ATOM 614 C C . ARG A 1 82 ? 12.833 -1.067 -15.298 1.00 94.81 82 ARG A C 1
ATOM 616 O O . ARG A 1 82 ? 13.282 -2.126 -15.716 1.00 94.81 82 ARG A O 1
ATOM 623 N N . TRP A 1 83 ? 12.827 -0.739 -14.008 1.00 92.88 83 TRP A N 1
ATOM 624 C CA . TRP A 1 83 ? 13.313 -1.581 -12.908 1.00 92.88 83 TRP A CA 1
ATOM 625 C C . TRP A 1 83 ? 12.191 -2.139 -12.019 1.00 92.88 83 TRP A C 1
ATOM 627 O O . TRP A 1 83 ? 12.477 -2.843 -11.058 1.00 92.88 83 TRP A O 1
ATOM 637 N N . CYS A 1 84 ? 10.938 -1.777 -12.298 1.00 93.75 84 CYS A N 1
ATOM 638 C CA . CYS A 1 84 ? 9.758 -2.264 -11.595 1.00 93.75 84 CYS A CA 1
ATOM 639 C C . CYS A 1 84 ? 8.559 -2.035 -12.517 1.00 93.75 84 CYS A C 1
ATOM 641 O O . CYS A 1 84 ? 8.081 -0.907 -12.647 1.00 93.75 84 CYS A O 1
ATOM 643 N N . SER A 1 85 ? 8.166 -3.088 -13.226 1.00 93.94 85 SER A N 1
ATOM 644 C CA . SER A 1 85 ? 7.108 -3.090 -14.245 1.00 93.94 85 SER A CA 1
ATOM 645 C C . SER A 1 85 ? 6.141 -4.264 -14.112 1.00 93.94 85 SER A C 1
ATOM 647 O O . SER A 1 85 ? 5.138 -4.323 -14.822 1.00 93.94 85 SER A O 1
ATOM 649 N N . THR A 1 86 ? 6.441 -5.201 -13.213 1.00 95.06 86 THR A N 1
ATOM 650 C CA . THR A 1 86 ? 5.645 -6.404 -12.961 1.00 95.06 86 THR A CA 1
ATOM 651 C C . THR A 1 86 ? 5.232 -6.486 -11.487 1.00 95.06 86 THR A C 1
ATOM 653 O O . THR A 1 86 ? 5.969 -5.998 -10.621 1.00 95.06 86 THR A O 1
ATOM 656 N N . PRO A 1 87 ? 4.067 -7.085 -11.172 1.00 93.62 87 PRO A N 1
ATOM 657 C CA . PRO A 1 87 ? 3.655 -7.323 -9.790 1.00 93.62 87 P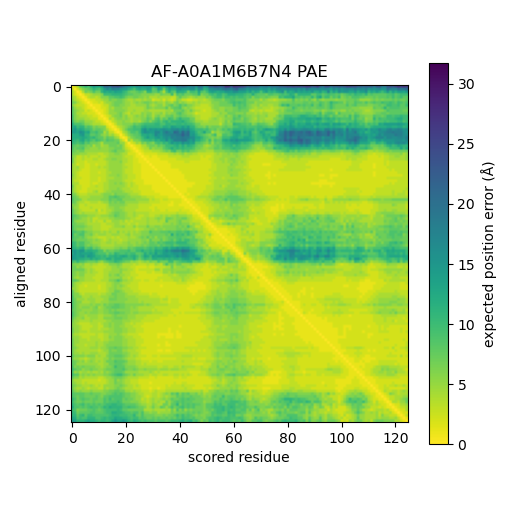RO A CA 1
ATOM 658 C C . PRO A 1 87 ? 4.694 -8.098 -8.974 1.00 93.62 87 PRO A C 1
ATOM 660 O O . PRO A 1 87 ? 4.897 -7.810 -7.802 1.00 93.62 87 PRO A O 1
ATOM 663 N N . GLU A 1 88 ? 5.418 -9.033 -9.585 1.00 94.25 88 GLU A N 1
ATOM 664 C CA . GLU A 1 88 ? 6.458 -9.813 -8.916 1.00 94.25 88 GLU A CA 1
ATOM 665 C C . GLU A 1 88 ? 7.679 -8.960 -8.539 1.00 94.25 88 GLU A C 1
ATOM 667 O O . GLU A 1 88 ? 8.242 -9.124 -7.454 1.00 94.25 88 GLU A O 1
ATOM 672 N N . GLU A 1 89 ? 8.080 -8.020 -9.401 1.00 94.81 89 GLU A N 1
ATOM 673 C CA . GLU A 1 89 ? 9.130 -7.046 -9.077 1.00 94.81 89 GLU A CA 1
ATOM 674 C C . GLU A 1 89 ? 8.687 -6.120 -7.941 1.00 94.81 89 GLU A C 1
ATOM 676 O O . GLU A 1 89 ? 9.460 -5.881 -7.011 1.00 94.81 89 GLU A O 1
ATOM 681 N N . LEU A 1 90 ? 7.440 -5.635 -7.970 1.00 95.19 90 LEU A N 1
ATOM 682 C CA . LEU A 1 90 ? 6.890 -4.822 -6.884 1.00 95.19 90 LEU A CA 1
ATOM 683 C C . LEU A 1 90 ? 6.851 -5.611 -5.567 1.00 95.19 90 LEU A C 1
ATOM 685 O O . LEU A 1 90 ? 7.309 -5.107 -4.540 1.00 95.19 90 LEU A O 1
ATOM 689 N N . ALA A 1 91 ? 6.385 -6.861 -5.601 1.00 94.38 91 ALA A N 1
ATOM 690 C CA . ALA A 1 91 ? 6.347 -7.748 -4.444 1.00 94.38 91 ALA A CA 1
ATOM 691 C C . ALA A 1 91 ? 7.741 -7.948 -3.839 1.00 94.38 91 ALA A C 1
ATOM 693 O O . ALA A 1 91 ? 7.890 -7.899 -2.619 1.00 94.38 91 ALA A O 1
ATOM 694 N N . TRP A 1 92 ? 8.781 -8.072 -4.671 1.00 94.88 92 TRP A N 1
ATOM 695 C CA . TRP A 1 92 ? 10.161 -8.149 -4.194 1.00 94.88 92 TRP A CA 1
ATOM 696 C C . TRP A 1 92 ? 10.564 -6.913 -3.376 1.00 94.88 92 TRP A C 1
ATOM 698 O O . TRP A 1 92 ? 11.180 -7.055 -2.318 1.00 94.88 92 TRP A O 1
ATOM 708 N N . TYR A 1 93 ? 10.192 -5.702 -3.807 1.00 95.44 93 TYR A N 1
ATOM 709 C CA . TYR A 1 93 ? 10.431 -4.486 -3.021 1.00 95.44 93 TYR A CA 1
ATOM 710 C C . TYR A 1 93 ? 9.627 -4.484 -1.715 1.00 95.44 93 TYR A C 1
ATOM 712 O O . TYR A 1 93 ? 10.180 -4.169 -0.659 1.00 95.44 93 TYR A O 1
ATOM 720 N N . CYS A 1 94 ? 8.358 -4.896 -1.758 1.00 93.69 94 CYS A N 1
ATOM 721 C CA . CYS A 1 94 ? 7.523 -5.046 -0.565 1.00 93.69 94 CYS A CA 1
ATOM 722 C C . CYS A 1 94 ? 8.161 -6.011 0.452 1.00 93.69 94 CYS A C 1
ATOM 724 O O . CYS A 1 94 ? 8.197 -5.724 1.651 1.00 93.69 94 CYS A O 1
ATOM 726 N N . GLU A 1 95 ? 8.762 -7.107 -0.015 1.00 93.38 95 GLU A N 1
ATOM 727 C CA . GLU A 1 95 ? 9.465 -8.059 0.850 1.00 93.38 95 GLU A CA 1
ATOM 728 C C . GLU A 1 95 ? 10.691 -7.452 1.527 1.00 93.38 95 GLU A C 1
ATOM 730 O O . GLU A 1 95 ? 10.983 -7.756 2.687 1.00 93.38 95 GLU A O 1
ATOM 735 N N . LYS A 1 96 ? 11.420 -6.591 0.807 1.00 94.19 96 LYS A N 1
ATOM 736 C CA . LYS A 1 96 ? 12.600 -5.894 1.335 1.00 94.19 96 LYS A CA 1
ATOM 737 C C . LYS A 1 96 ? 12.245 -4.821 2.354 1.00 94.19 96 LYS A C 1
ATOM 739 O O . LYS A 1 96 ? 12.994 -4.646 3.312 1.00 94.19 96 LYS A O 1
ATOM 744 N N . VAL A 1 97 ? 11.115 -4.143 2.178 1.00 94.00 97 VAL A N 1
ATOM 745 C CA . VAL A 1 97 ? 10.538 -3.242 3.192 1.00 94.00 97 VAL A CA 1
ATOM 746 C C . VAL A 1 97 ? 10.064 -4.029 4.423 1.00 94.00 97 VAL A C 1
ATOM 748 O O . VAL A 1 97 ? 10.083 -3.524 5.550 1.00 94.00 97 VAL A O 1
ATOM 751 N N . GLY A 1 98 ? 9.659 -5.283 4.217 1.00 93.19 98 GLY A N 1
ATOM 752 C CA . GLY A 1 98 ? 9.240 -6.200 5.269 1.00 93.19 98 GLY A CA 1
ATOM 753 C C . GLY A 1 98 ? 7.822 -5.919 5.749 1.00 93.19 98 GLY A C 1
ATOM 754 O O . GLY A 1 98 ? 7.614 -5.741 6.947 1.00 93.19 98 GLY A O 1
ATOM 755 N N . PHE A 1 99 ? 6.857 -5.813 4.837 1.00 92.75 99 PHE A N 1
ATOM 756 C CA . PHE A 1 99 ? 5.438 -5.863 5.212 1.00 92.75 99 PHE A CA 1
ATOM 757 C C . PHE A 1 99 ? 5.099 -7.224 5.835 1.00 92.75 99 PHE A C 1
ATOM 759 O O . PHE A 1 99 ? 5.734 -8.227 5.504 1.00 92.75 99 PHE A O 1
ATOM 766 N N . ASP A 1 100 ? 4.120 -7.270 6.740 1.00 90.94 100 ASP A N 1
ATOM 767 C CA . ASP A 1 100 ? 3.751 -8.519 7.420 1.00 90.94 100 ASP A CA 1
ATOM 768 C C . ASP A 1 100 ? 3.077 -9.493 6.455 1.00 90.94 100 ASP A C 1
ATOM 770 O O . ASP A 1 100 ? 3.303 -10.709 6.495 1.00 90.94 100 ASP A O 1
ATOM 774 N N . ALA A 1 101 ? 2.269 -8.933 5.555 1.00 91.56 101 ALA A N 1
ATOM 775 C CA . ALA A 1 101 ? 1.641 -9.667 4.482 1.00 91.56 101 ALA A CA 1
ATOM 776 C C . ALA A 1 101 ? 1.868 -9.025 3.120 1.00 91.56 101 ALA A C 1
ATOM 778 O O . ALA A 1 101 ? 1.894 -7.798 3.005 1.00 91.56 101 ALA A O 1
ATOM 779 N N . ILE A 1 102 ? 1.981 -9.871 2.096 1.00 94.25 102 ILE A N 1
ATOM 780 C CA . ILE A 1 102 ? 2.097 -9.460 0.697 1.00 94.25 102 ILE A CA 1
ATOM 781 C C . ILE A 1 102 ? 1.215 -10.376 -0.149 1.00 94.25 102 ILE A C 1
ATOM 783 O O . ILE A 1 102 ? 1.448 -11.585 -0.190 1.00 94.25 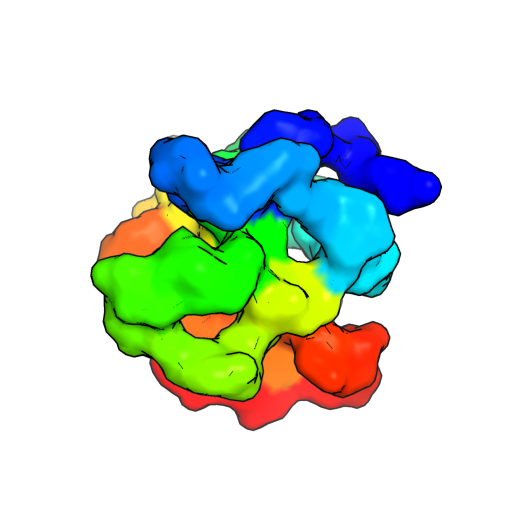102 ILE A O 1
ATOM 787 N N . GLY A 1 103 ? 0.218 -9.800 -0.814 1.00 92.56 103 GLY A N 1
ATOM 788 C CA . GLY A 1 103 ? -0.618 -10.486 -1.797 1.00 92.56 103 GLY A CA 1
ATOM 789 C C . GLY A 1 103 ? -0.306 -9.990 -3.205 1.00 92.56 103 GLY A C 1
ATOM 790 O O . GLY A 1 103 ? -0.190 -8.781 -3.399 1.00 92.56 103 GLY A O 1
ATOM 791 N N . ILE A 1 104 ? -0.165 -10.879 -4.185 1.00 93.88 104 ILE A N 1
ATOM 792 C CA . ILE A 1 104 ? 0.130 -10.476 -5.571 1.00 93.88 104 ILE A CA 1
ATOM 793 C C . ILE A 1 104 ? -1.159 -10.495 -6.398 1.00 93.88 104 ILE A C 1
ATOM 795 O O . ILE A 1 104 ? -1.872 -11.495 -6.441 1.00 93.88 104 ILE A O 1
ATOM 799 N N . TYR A 1 105 ? -1.446 -9.387 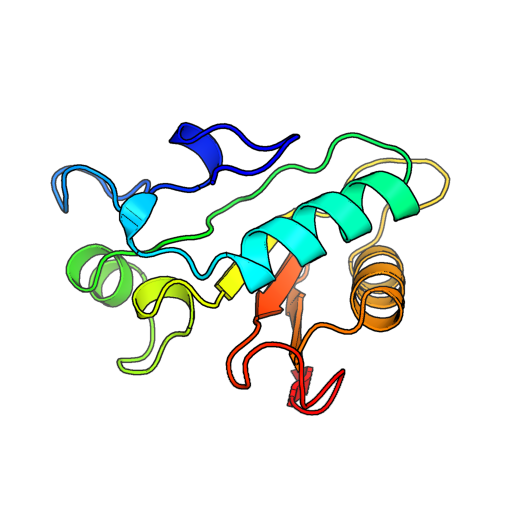-7.078 1.00 89.69 105 TYR A N 1
ATOM 800 C CA . TYR A 1 105 ? -2.512 -9.279 -8.070 1.00 89.69 105 TYR A CA 1
ATOM 801 C C . TYR A 1 105 ? -1.917 -9.131 -9.471 1.00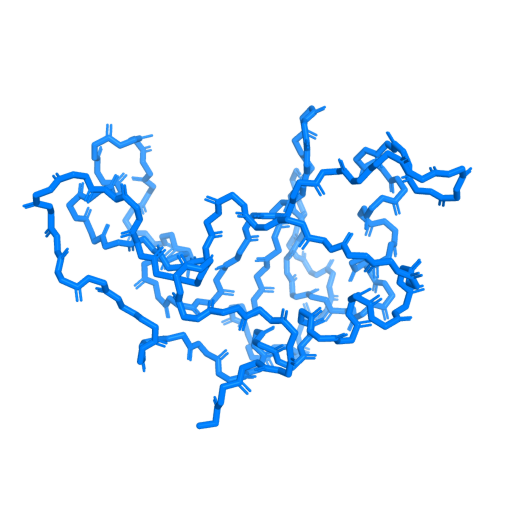 89.69 105 TYR A C 1
ATOM 803 O O . TYR A 1 105 ? -0.800 -8.649 -9.626 1.00 89.69 105 TYR A O 1
ATOM 811 N N . ASP A 1 106 ? -2.704 -9.418 -10.510 1.00 90.94 106 ASP A N 1
ATOM 812 C CA . ASP A 1 106 ? -2.280 -9.217 -11.907 1.00 90.94 106 ASP A CA 1
ATOM 813 C C . ASP A 1 106 ? -1.912 -7.750 -12.227 1.00 90.94 106 ASP A C 1
ATOM 815 O O . ASP A 1 106 ? -1.198 -7.473 -13.188 1.00 90.94 106 ASP A O 1
ATOM 819 N N . TRP A 1 107 ? -2.406 -6.798 -11.428 1.00 90.44 107 TRP A N 1
ATOM 820 C CA . TRP A 1 107 ? -2.246 -5.353 -11.621 1.00 90.44 107 TRP A CA 1
ATOM 821 C C . TRP A 1 107 ? -1.419 -4.656 -10.526 1.00 90.44 107 TRP A C 1
ATOM 823 O O . TRP A 1 107 ? -1.137 -3.462 -10.640 1.00 90.44 107 TRP A O 1
ATOM 833 N N . GLY A 1 108 ? -1.041 -5.354 -9.452 1.00 93.19 108 GLY A N 1
ATOM 834 C CA . GLY A 1 108 ? -0.475 -4.705 -8.270 1.00 93.19 108 GLY A CA 1
ATOM 835 C C . GLY A 1 108 ? -0.150 -5.658 -7.130 1.00 93.19 108 GLY A C 1
ATOM 836 O O . GLY A 1 108 ? -0.098 -6.874 -7.298 1.00 93.19 108 GLY A O 1
ATOM 837 N N . CYS A 1 109 ? 0.072 -5.097 -5.947 1.00 93.88 109 CYS A N 1
ATOM 838 C CA . CYS A 1 109 ? 0.340 -5.850 -4.731 1.00 93.88 109 CYS A CA 1
ATOM 839 C C . CYS A 1 109 ? -0.486 -5.318 -3.564 1.00 93.88 109 CYS A C 1
ATOM 841 O O . CYS A 1 109 ? -0.476 -4.122 -3.276 1.00 93.88 109 CYS A O 1
ATOM 843 N N . HIS A 1 110 ? -1.131 -6.229 -2.850 1.00 94.00 110 HIS A N 1
ATOM 844 C CA . HIS A 1 110 ? -1.626 -5.982 -1.508 1.00 94.00 110 HIS A CA 1
ATOM 845 C C . HIS A 1 110 ? -0.467 -6.032 -0.515 1.00 94.00 110 HIS A C 1
ATOM 847 O O . HIS A 1 110 ? 0.345 -6.957 -0.556 1.00 94.00 110 HIS A O 1
ATOM 853 N N . VAL A 1 111 ? -0.418 -5.087 0.416 1.00 93.94 111 VAL A N 1
ATOM 854 C CA . VAL A 1 111 ? 0.505 -5.095 1.552 1.00 93.94 111 VAL A CA 1
ATOM 855 C C . VAL A 1 111 ? -0.233 -4.776 2.841 1.00 93.94 111 VAL A C 1
ATOM 857 O O . VAL A 1 111 ? -1.097 -3.903 2.859 1.00 93.94 111 VAL A O 1
ATOM 860 N N . ASP A 1 112 ? 0.124 -5.437 3.942 1.00 93.31 112 ASP A N 1
ATOM 861 C CA . ASP A 1 112 ? -0.399 -5.064 5.258 1.00 93.31 112 ASP A CA 1
ATOM 862 C C . ASP A 1 112 ? 0.610 -5.190 6.404 1.00 93.31 112 ASP A C 1
ATOM 864 O O . ASP A 1 112 ? 1.660 -5.827 6.287 1.00 93.31 112 ASP A O 1
ATOM 868 N N . VAL A 1 113 ? 0.285 -4.515 7.509 1.00 93.06 113 VAL A N 1
ATOM 869 C CA . VAL A 1 113 ? 1.041 -4.491 8.772 1.00 93.06 113 VAL A CA 1
ATOM 870 C C . VAL A 1 113 ? 0.199 -5.027 9.933 1.00 93.06 113 VAL A C 1
ATOM 872 O O . VAL A 1 113 ? 0.135 -4.424 11.005 1.00 93.06 113 VAL A O 1
ATOM 875 N N . ARG A 1 114 ? -0.528 -6.131 9.712 1.00 90.25 114 ARG A N 1
ATOM 876 C CA . ARG A 1 114 ? -1.461 -6.696 10.707 1.00 90.25 114 ARG A CA 1
ATOM 877 C C . ARG A 1 114 ? -0.834 -7.030 12.063 1.00 90.25 114 ARG A C 1
ATOM 879 O O . ARG A 1 114 ? -1.565 -7.104 13.047 1.00 90.25 114 ARG A O 1
ATOM 886 N N . ASP A 1 115 ? 0.481 -7.226 12.106 1.00 88.69 115 ASP A N 1
ATOM 887 C CA . ASP A 1 115 ? 1.267 -7.474 13.315 1.00 88.69 115 ASP A CA 1
ATOM 888 C C . ASP A 1 115 ? 2.207 -6.295 13.613 1.00 88.69 115 ASP A C 1
ATOM 890 O O . ASP A 1 115 ? 3.307 -6.458 14.128 1.00 88.69 115 ASP A O 1
ATOM 894 N N . ASN A 1 116 ? 1.798 -5.079 13.234 1.00 85.06 116 ASN A N 1
ATOM 895 C CA . ASN A 1 116 ? 2.566 -3.846 13.406 1.00 85.06 116 ASN A CA 1
ATOM 896 C C . ASN A 1 116 ? 3.970 -3.889 12.774 1.00 85.06 116 ASN A C 1
ATOM 898 O O . ASN A 1 116 ? 4.877 -3.183 13.213 1.00 85.06 116 ASN A O 1
ATOM 902 N N . GLY A 1 117 ? 4.161 -4.674 11.712 1.00 81.50 117 GLY A N 1
ATOM 903 C CA . GLY A 1 117 ? 5.455 -4.822 11.054 1.00 81.50 117 GLY A CA 1
ATOM 904 C C . GLY A 1 117 ? 6.430 -5.757 11.777 1.00 81.50 117 GLY A C 1
ATOM 905 O O . GLY A 1 117 ? 7.615 -5.738 11.428 1.00 81.50 117 GLY A O 1
ATOM 906 N N . GLU A 1 118 ? 5.979 -6.513 12.784 1.00 86.25 118 GLU A N 1
ATOM 907 C CA . GLU A 1 118 ? 6.810 -7.432 13.575 1.00 86.25 118 GLU A CA 1
ATOM 908 C C . GLU A 1 118 ? 6.921 -8.839 12.962 1.00 86.25 118 GLU A C 1
ATOM 910 O O . GLU A 1 118 ? 7.835 -9.587 13.318 1.00 86.25 118 GLU A O 1
ATOM 915 N N . SER A 1 119 ? 6.069 -9.179 11.988 1.00 88.56 119 SER A N 1
ATOM 916 C CA . SER A 1 119 ? 6.024 -10.497 11.338 1.00 88.56 119 SER A CA 1
ATOM 917 C C . SER A 1 119 ? 6.257 -10.400 9.823 1.00 88.56 119 SER A C 1
ATOM 919 O O . SER A 1 119 ? 5.399 -10.811 9.036 1.00 88.56 119 SER A O 1
ATOM 921 N N . PRO A 1 120 ? 7.422 -9.891 9.374 1.00 87.12 120 PRO A N 1
ATOM 922 C CA . PRO A 1 120 ? 7.668 -9.608 7.966 1.00 87.12 120 PRO A CA 1
ATOM 923 C C . PRO A 1 120 ? 7.590 -10.871 7.100 1.00 87.12 120 PRO A C 1
ATOM 925 O O . PRO A 1 120 ? 8.226 -11.886 7.392 1.00 87.12 120 PRO A O 1
ATOM 928 N N . ASN A 1 121 ? 6.875 -10.768 5.978 1.00 85.81 121 ASN A N 1
ATOM 929 C CA . ASN A 1 121 ? 6.705 -11.804 4.955 1.00 85.81 121 ASN A CA 1
ATOM 930 C C . ASN A 1 121 ? 6.005 -13.088 5.436 1.00 85.81 121 ASN A C 1
ATOM 932 O O . ASN A 1 121 ? 6.126 -14.128 4.782 1.00 85.81 121 ASN A O 1
ATOM 936 N N . TYR A 1 122 ? 5.289 -13.036 6.563 1.00 83.94 122 TYR A N 1
ATOM 937 C CA . TYR A 1 122 ? 4.657 -14.212 7.160 1.00 83.94 122 TYR A CA 1
ATOM 938 C C . TYR A 1 122 ? 3.405 -14.659 6.394 1.00 83.94 122 TYR A C 1
ATOM 940 O O . TYR A 1 122 ? 3.186 -15.858 6.216 1.00 83.94 122 TYR A O 1
ATOM 948 N N . TYR A 1 123 ? 2.591 -13.717 5.911 1.00 82.94 123 TYR A N 1
ATOM 949 C CA . TYR A 1 123 ? 1.352 -14.025 5.193 1.00 82.94 123 TYR A CA 1
ATOM 950 C C . TYR A 1 123 ? 1.494 -13.700 3.703 1.00 82.94 123 TYR A C 1
ATOM 952 O O . TYR A 1 123 ? 1.801 -12.571 3.333 1.00 82.94 123 TYR A O 1
ATOM 960 N N . ARG A 1 124 ? 1.291 -14.688 2.828 1.00 83.25 124 ARG A N 1
ATOM 961 C CA . ARG A 1 124 ? 1.470 -14.525 1.376 1.00 83.25 124 ARG A CA 1
ATOM 962 C C . ARG A 1 124 ? 0.370 -15.254 0.618 1.00 83.25 124 ARG A C 1
ATOM 964 O O . ARG A 1 124 ? 0.019 -16.367 1.020 1.00 83.25 124 ARG A O 1
ATOM 971 N N . TRP A 1 125 ? -0.161 -14.643 -0.436 1.00 82.06 125 TRP A N 1
ATOM 972 C CA . TRP A 1 125 ? -1.158 -15.253 -1.320 1.00 82.06 125 TRP A CA 1
ATOM 973 C C . TRP A 1 125 ? -1.159 -14.637 -2.718 1.00 82.06 125 TRP A C 1
ATOM 975 O O . TRP A 1 125 ? -0.605 -13.527 -2.889 1.00 82.06 125 TRP A O 1
#

Organism: NCBI:txid1120997

Mean predicted aligned error: 5.34 Å

Foldseek 3Di:
DAAPADDQVQAFAPDPPPDPTDNVQADVLQSVLVNVLCVQVVHHKGWPYQAHDPVRCVVVVHDPPDQNNNNFKTWIFFDCDPQTRFQVSSQVSQLVSFFQEWEGDRGTIMGGNPVSSPRGHNHYD

Secondary structure (DSSP, 8-state):
---SSS-HHHHS---TTT-S--GGGS-HHHHHHHHHHHHHHTS---EEES---HHHHHHTT--TT-TTTTT-EEEEEPP-BTTB-SHHHHHHHHHHHT-SEEEEETTEEEEE-TTTTSSTT-EE-

InterPro domains:
  IPR009045 Peptidase M74/Hedgehog-like, zinc-binding domain superfamily [G3DSA:3.30.1380.10] (9-123)
  IPR009045 Peptidase M74/Hedgehog-like, zinc-binding domain superfamily [SSF55166] (11-121)
  IPR013230 Peptidase M15A, C-terminal [PF08291] (6-111)

Radius of gyration: 13.39 Å; Cα contacts (8 Å, |Δi|>4): 256; chains: 1; bounding box: 35×28×30 Å